Protein AF-A0A8D3E5G2-F1 (afdb_monomer_lite)

Foldseek 3Di:
DPPPVVVVVLVVVLVVLVVVLVVLVVVLVVLVVVLQQVVQVVVDPPSNPPPDDPDDPDPPVVLVPDDPLVNLQVVLVVLLVVLVVLVVCLVPDPDPVSNVSSVVSSVSSVVSNVSSVVSCVSVVHDHDPDPPPPPDDDPPPPDPPPDD

Organism: Scophthalmus maximus (NCBI:txid52904)

Sequence (148 aa):
MVTAMDSSHSLASERSSIESTYELTKYLEYQLKEIKDVYLTYLGPPFNEKDFSPPAATRLELWHGLENQARLAQNQKAYSVLLAAVRELARSTLCPSLKTSLLHFCTGLDGLLGSISALMTTLGYTLPPSSANMRTNTLPALSPAWCT

Structure (mmCIF, N/CA/C/O backbone):
data_AF-A0A8D3E5G2-F1
#
_entry.id   AF-A0A8D3E5G2-F1
#
loop_
_atom_site.group_PDB
_atom_site.id
_atom_site.type_symbol
_atom_site.label_atom_id
_atom_site.label_alt_id
_atom_site.label_comp_id
_atom_site.label_asym_id
_atom_site.label_entity_id
_atom_site.label_seq_id
_atom_site.pdbx_PDB_ins_code
_atom_site.Cartn_x
_atom_site.Cartn_y
_atom_site.Cartn_z
_atom_site.occupancy
_atom_site.B_iso_or_equiv
_atom_site.auth_seq_id
_atom_site.auth_comp_id
_atom_site.auth_asym_id
_atom_site.auth_atom_id
_atom_site.pdbx_PDB_model_num
ATOM 1 N N . MET A 1 1 ? -12.538 14.332 40.087 1.00 41.47 1 MET A N 1
ATOM 2 C CA . MET A 1 1 ? -12.689 14.832 38.702 1.00 41.47 1 MET A CA 1
ATOM 3 C C . MET A 1 1 ? -11.448 14.437 37.904 1.00 41.47 1 MET A C 1
ATOM 5 O O . MET A 1 1 ? -10.507 15.208 37.865 1.00 41.47 1 MET A O 1
ATOM 9 N N . VAL A 1 2 ? -11.391 13.219 37.354 1.00 49.66 2 VAL A N 1
ATOM 10 C CA . VAL A 1 2 ? -10.246 12.723 36.541 1.00 49.66 2 VAL A CA 1
ATOM 11 C C . VAL A 1 2 ? -10.718 12.018 35.252 1.00 49.66 2 VAL A C 1
ATOM 13 O O . VAL A 1 2 ? -9.915 11.602 34.438 1.00 49.66 2 VAL A O 1
ATOM 16 N N . THR A 1 3 ? -12.025 11.933 34.988 1.00 55.06 3 THR A N 1
ATOM 17 C CA . THR A 1 3 ? -12.567 11.083 33.909 1.00 55.06 3 THR A CA 1
ATOM 18 C C . THR A 1 3 ? -12.901 11.819 32.602 1.00 55.06 3 THR A C 1
ATOM 20 O O . THR A 1 3 ? -12.918 11.205 31.540 1.00 55.06 3 THR A O 1
ATOM 23 N N . ALA A 1 4 ? -13.131 13.137 32.634 1.00 51.78 4 ALA A N 1
ATOM 24 C CA . ALA A 1 4 ? -13.550 13.896 31.445 1.00 51.78 4 ALA A CA 1
ATOM 25 C C . ALA A 1 4 ? -12.380 14.407 30.573 1.00 51.78 4 ALA A C 1
ATOM 27 O O . ALA A 1 4 ? -12.500 14.475 29.348 1.00 51.78 4 ALA A O 1
ATOM 28 N N . MET A 1 5 ? -11.244 14.749 31.196 1.00 54.78 5 MET A N 1
ATOM 29 C CA . MET A 1 5 ? -10.056 15.265 30.496 1.00 54.78 5 MET A CA 1
ATOM 30 C C . MET A 1 5 ? -9.364 14.167 29.672 1.00 54.78 5 MET A C 1
ATOM 32 O O . MET A 1 5 ? -8.985 14.405 28.530 1.00 54.78 5 MET A O 1
ATOM 36 N N . ASP A 1 6 ? -9.267 12.962 30.241 1.00 61.00 6 ASP A N 1
ATOM 37 C CA . ASP A 1 6 ? -8.617 11.796 29.628 1.00 61.00 6 ASP A CA 1
ATOM 38 C C . ASP A 1 6 ? -9.393 11.297 28.396 1.00 61.00 6 ASP A C 1
ATOM 40 O O . ASP A 1 6 ? -8.836 11.099 27.317 1.00 61.00 6 ASP A O 1
ATOM 44 N N . SER A 1 7 ? -10.726 11.262 28.503 1.00 63.53 7 SER A N 1
ATOM 45 C CA . SER A 1 7 ? -11.620 10.909 27.391 1.00 63.53 7 SER A CA 1
ATOM 46 C C . SER A 1 7 ? -11.502 11.883 26.209 1.00 63.53 7 SER A C 1
ATOM 48 O O . SER A 1 7 ? -11.474 11.472 25.053 1.00 63.53 7 SER A O 1
ATOM 50 N N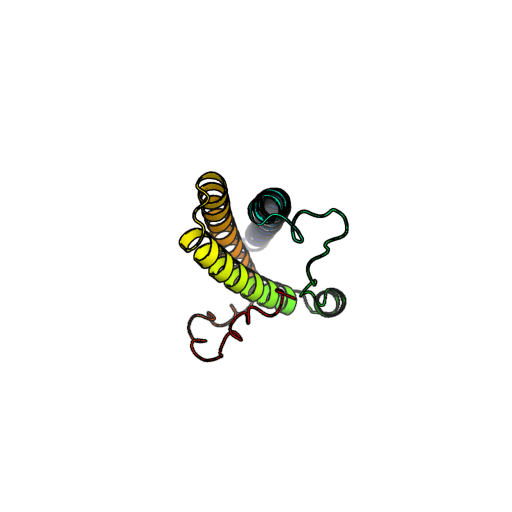 . SER A 1 8 ? -11.401 13.188 26.481 1.00 66.62 8 SER A N 1
ATOM 51 C CA . SER A 1 8 ? -11.297 14.213 25.429 1.00 66.62 8 SER A CA 1
ATOM 52 C C . SER A 1 8 ? -9.957 14.144 24.690 1.00 66.62 8 SER A C 1
ATOM 54 O O . SER A 1 8 ? -9.903 14.348 23.477 1.00 66.62 8 SER A O 1
ATOM 56 N N . HIS A 1 9 ? -8.883 13.825 25.416 1.00 70.56 9 HIS A N 1
ATOM 57 C CA . HIS A 1 9 ? -7.553 13.644 24.847 1.00 70.56 9 HIS A CA 1
ATOM 58 C C . HIS A 1 9 ? -7.454 12.354 24.010 1.00 70.56 9 HIS A C 1
ATOM 60 O O . HIS A 1 9 ? -6.880 12.388 22.920 1.00 70.56 9 HIS A O 1
ATOM 66 N N . SER A 1 10 ? -8.079 11.252 24.453 1.00 75.88 10 SER A N 1
ATOM 67 C CA . SER A 1 10 ? -8.190 10.008 23.668 1.00 75.88 10 SER A CA 1
ATOM 68 C C . SER A 1 10 ? -8.892 10.247 22.331 1.00 75.88 10 SER A C 1
ATOM 70 O O . SER A 1 10 ? -8.346 9.931 21.278 1.00 75.88 10 SER A O 1
ATOM 72 N N . LEU A 1 11 ? -10.045 10.925 22.347 1.00 78.12 11 LEU A N 1
ATOM 73 C CA . LEU A 1 11 ? -10.809 11.222 21.130 1.00 78.12 11 LEU A CA 1
ATOM 74 C C . LEU A 1 11 ? -10.054 12.142 20.156 1.00 78.12 11 LEU A C 1
ATOM 76 O O . LEU A 1 11 ? -10.172 11.997 18.938 1.00 78.12 11 LEU A O 1
ATOM 80 N N . ALA A 1 12 ? -9.284 13.106 20.669 1.00 78.19 12 ALA A N 1
ATOM 81 C CA . ALA A 1 12 ? -8.438 13.961 19.839 1.00 78.19 12 ALA A CA 1
ATOM 82 C C . ALA A 1 12 ? -7.296 13.163 19.185 1.00 78.19 12 ALA A C 1
ATOM 84 O O . ALA A 1 12 ? -7.018 13.341 17.997 1.00 78.19 12 ALA A O 1
ATOM 85 N N . SER A 1 13 ? -6.681 12.248 19.939 1.00 80.25 13 SER A N 1
ATOM 86 C CA . SER A 1 13 ? -5.643 11.345 19.434 1.00 80.25 13 SER A CA 1
ATOM 87 C C . SER A 1 13 ? -6.188 10.387 18.370 1.00 80.25 13 SER A C 1
ATOM 89 O O . SER A 1 13 ? -5.586 10.248 17.304 1.00 80.25 13 SER A O 1
ATOM 91 N N . GLU A 1 14 ? -7.368 9.807 18.597 1.00 84.12 14 GLU A N 1
ATOM 92 C CA . GLU A 1 14 ? -8.064 8.947 17.636 1.00 84.12 14 GLU A CA 1
ATOM 93 C C . GLU A 1 14 ? -8.359 9.682 16.326 1.00 84.12 14 GLU A C 1
ATOM 95 O O . GLU A 1 14 ? -8.037 9.177 15.251 1.00 84.12 14 GLU A O 1
ATOM 100 N N . ARG A 1 15 ? -8.909 10.901 16.393 1.00 88.62 15 ARG A N 1
ATOM 101 C CA . ARG A 1 15 ? -9.182 11.720 15.199 1.00 88.62 15 ARG A CA 1
ATOM 102 C C . ARG A 1 15 ? -7.918 12.007 14.396 1.00 88.62 15 ARG A C 1
ATOM 104 O O . ARG A 1 15 ? -7.930 11.834 13.181 1.00 88.62 15 ARG A O 1
ATOM 111 N N . SER A 1 16 ? -6.830 12.379 15.068 1.00 88.38 16 SER A N 1
ATOM 112 C CA . SER A 1 16 ? -5.542 12.625 14.410 1.00 88.38 16 SER A CA 1
ATOM 113 C C . SER A 1 16 ? -4.961 11.351 13.776 1.00 88.38 16 SER A C 1
ATOM 115 O O . SER A 1 16 ? -4.427 11.383 12.665 1.00 88.38 16 SER A O 1
ATOM 117 N N . SER A 1 17 ? -5.111 10.197 14.435 1.00 89.19 17 SER A N 1
ATOM 118 C CA . SER A 1 17 ? -4.684 8.901 13.894 1.00 89.19 17 SER A CA 1
ATOM 119 C C . SER A 1 17 ? -5.500 8.490 12.662 1.00 89.19 17 SER A C 1
ATOM 121 O O . SER A 1 17 ? -4.933 8.034 11.667 1.00 89.19 17 SER A O 1
ATOM 123 N N . ILE A 1 18 ? -6.817 8.705 12.683 1.00 91.56 18 ILE A N 1
ATOM 124 C CA . ILE A 1 18 ? -7.699 8.455 11.535 1.00 91.56 18 ILE A CA 1
ATOM 125 C C . ILE A 1 18 ? -7.304 9.349 10.355 1.00 91.56 18 ILE A C 1
ATOM 127 O O . ILE A 1 18 ? -7.144 8.855 9.240 1.00 91.56 18 ILE A O 1
ATOM 131 N N . GLU A 1 19 ? -7.119 10.647 10.600 1.00 93.31 19 GLU A N 1
ATOM 132 C CA . GLU A 1 19 ? -6.759 11.623 9.568 1.00 93.31 19 GLU A CA 1
ATOM 133 C C . GLU A 1 19 ? -5.402 11.302 8.934 1.00 93.31 19 GLU A C 1
ATOM 135 O O . GLU A 1 19 ? -5.299 11.197 7.714 1.00 93.31 19 GLU A O 1
ATOM 140 N N . SER A 1 20 ? -4.376 11.043 9.746 1.00 91.94 20 SER A N 1
ATOM 141 C CA . SER A 1 20 ? -3.050 10.663 9.241 1.00 91.94 20 SER A CA 1
ATOM 142 C C . SER A 1 20 ? -3.069 9.345 8.459 1.00 91.94 20 SER A C 1
ATOM 144 O O . SER A 1 20 ? -2.440 9.248 7.404 1.00 91.94 20 SER A O 1
ATOM 146 N N . THR A 1 21 ? -3.831 8.345 8.918 1.00 93.31 21 THR A N 1
ATOM 147 C CA . THR A 1 21 ? -4.028 7.083 8.183 1.00 93.31 21 THR A CA 1
ATOM 148 C C . THR A 1 21 ? -4.687 7.344 6.829 1.00 93.31 21 THR A C 1
ATOM 150 O O . THR A 1 21 ? -4.261 6.794 5.815 1.00 93.31 21 THR A O 1
ATOM 153 N N . TYR A 1 22 ? -5.699 8.210 6.792 1.00 93.00 22 TYR A N 1
ATOM 154 C CA . TYR A 1 22 ? -6.408 8.569 5.570 1.00 93.00 22 TYR A CA 1
ATOM 155 C C . TYR A 1 22 ? -5.521 9.331 4.577 1.00 93.00 22 TYR A C 1
ATOM 157 O O . TYR A 1 22 ? -5.454 8.956 3.404 1.00 93.00 22 TYR A O 1
ATOM 165 N N . GLU A 1 23 ? -4.773 10.338 5.022 1.00 96.06 23 GLU A N 1
ATOM 166 C CA . GLU A 1 23 ? -3.844 11.064 4.150 1.00 96.06 23 GLU A CA 1
ATOM 167 C C . GLU A 1 23 ? -2.747 10.146 3.594 1.00 96.06 23 GLU A C 1
ATOM 169 O O . GLU A 1 23 ? -2.409 10.223 2.409 1.00 96.06 23 GLU A O 1
ATOM 174 N N . LEU A 1 24 ? -2.271 9.182 4.388 1.00 94.75 24 LEU A N 1
ATOM 175 C CA . LEU A 1 24 ? -1.351 8.160 3.897 1.00 94.75 24 LEU A CA 1
ATOM 176 C C . LEU A 1 24 ? -1.993 7.268 2.821 1.00 94.75 24 LEU A C 1
ATOM 178 O O . LEU A 1 24 ? -1.345 6.972 1.817 1.00 94.75 24 LEU A O 1
ATOM 182 N N . THR A 1 25 ? -3.267 6.878 2.965 1.00 94.31 25 THR A N 1
ATOM 183 C CA . THR A 1 25 ? -3.959 6.122 1.901 1.00 94.31 25 THR A CA 1
ATOM 184 C C . THR A 1 25 ? -4.055 6.906 0.593 1.00 94.31 25 THR A C 1
ATOM 186 O O . THR A 1 25 ? -3.781 6.335 -0.462 1.00 94.31 25 THR A O 1
ATOM 189 N N . LYS A 1 26 ? -4.360 8.211 0.641 1.00 94.44 26 LYS A N 1
ATOM 190 C CA . LYS A 1 26 ? -4.389 9.071 -0.557 1.00 94.44 26 LYS A CA 1
ATOM 191 C C . LYS A 1 26 ? -3.021 9.186 -1.210 1.00 94.44 26 LYS A C 1
ATOM 193 O O . LYS A 1 26 ? -2.902 9.079 -2.430 1.00 94.44 26 LYS A O 1
ATOM 198 N N . TYR A 1 27 ? -1.987 9.402 -0.399 1.00 94.69 27 TYR A N 1
ATOM 199 C CA . TYR A 1 27 ? -0.616 9.478 -0.883 1.00 94.69 27 TYR A CA 1
ATOM 200 C C . TYR A 1 27 ? -0.224 8.196 -1.628 1.00 94.69 27 TYR A C 1
ATOM 202 O O . TYR A 1 27 ? 0.306 8.253 -2.738 1.00 94.69 27 TYR A O 1
ATOM 210 N N . LEU A 1 28 ? -0.549 7.035 -1.056 1.00 95.62 28 LEU A N 1
ATOM 211 C CA . LEU A 1 28 ? -0.291 5.741 -1.680 1.00 95.62 28 LEU A CA 1
ATOM 212 C C . LEU A 1 28 ? -1.118 5.531 -2.949 1.00 95.62 28 LEU A C 1
ATOM 214 O O . LEU A 1 28 ? -0.599 4.991 -3.920 1.00 95.62 28 LEU A O 1
ATOM 218 N N . GLU A 1 29 ? -2.367 5.990 -2.995 1.00 94.31 29 GLU A N 1
ATOM 219 C CA . GLU A 1 29 ? -3.163 5.945 -4.225 1.00 94.31 29 GLU A CA 1
ATOM 220 C C . GLU A 1 29 ? -2.491 6.734 -5.358 1.00 94.31 29 GLU A C 1
ATOM 222 O O . GLU A 1 29 ? -2.387 6.242 -6.484 1.00 94.31 29 GLU A O 1
ATOM 227 N N . TYR A 1 30 ? -1.993 7.936 -5.059 1.00 94.06 30 TYR A N 1
ATOM 228 C CA . TYR A 1 30 ? -1.259 8.749 -6.025 1.00 94.06 30 TYR A CA 1
ATOM 229 C C . TYR A 1 30 ? 0.032 8.054 -6.482 1.00 94.06 30 TYR A C 1
ATOM 231 O O . TYR A 1 30 ? 0.254 7.896 -7.680 1.00 94.06 30 TYR A O 1
ATOM 239 N N . GLN A 1 31 ? 0.850 7.563 -5.544 1.00 94.50 31 GLN A N 1
ATOM 240 C CA . GLN A 1 31 ? 2.080 6.831 -5.874 1.00 94.50 31 GLN A CA 1
ATOM 241 C C . GLN A 1 31 ? 1.802 5.589 -6.730 1.00 94.50 31 GLN A C 1
ATOM 243 O O . GLN A 1 31 ? 2.550 5.299 -7.661 1.00 94.50 31 GLN A O 1
ATOM 248 N N . LEU A 1 32 ? 0.719 4.863 -6.446 1.00 93.81 32 LEU A N 1
ATOM 249 C CA . LEU A 1 32 ? 0.347 3.672 -7.199 1.00 93.81 32 LEU A CA 1
ATOM 250 C C . LEU A 1 32 ? -0.044 4.004 -8.643 1.00 93.81 32 LEU A C 1
ATOM 252 O O . LEU A 1 32 ? 0.294 3.230 -9.537 1.00 93.81 32 LEU A O 1
ATOM 256 N N . LYS A 1 33 ? -0.725 5.134 -8.885 1.00 92.06 33 LYS A N 1
ATOM 257 C CA . LYS A 1 33 ? -1.053 5.596 -10.247 1.00 92.06 33 LYS A CA 1
ATOM 258 C C . LYS A 1 33 ? 0.219 5.826 -11.062 1.00 92.06 33 LYS A C 1
ATOM 260 O O . LYS A 1 33 ? 0.355 5.229 -12.125 1.00 92.06 33 LYS A O 1
ATOM 265 N N . GLU A 1 34 ? 1.175 6.564 -10.504 1.00 93.06 34 GLU A N 1
ATOM 266 C CA . GLU A 1 34 ? 2.473 6.819 -11.141 1.00 93.06 34 GLU A CA 1
ATOM 267 C C . GLU A 1 34 ? 3.239 5.515 -11.419 1.00 93.06 34 GLU A C 1
ATOM 269 O O . GLU A 1 34 ? 3.698 5.267 -12.533 1.00 93.06 34 GLU A O 1
ATOM 274 N N . ILE A 1 35 ? 3.335 4.626 -10.424 1.00 94.62 35 ILE A N 1
ATOM 275 C CA . ILE A 1 35 ? 4.022 3.332 -10.564 1.00 94.62 35 ILE A CA 1
ATOM 276 C C . ILE A 1 35 ? 3.374 2.473 -11.647 1.00 94.62 35 ILE A C 1
ATOM 278 O O . ILE A 1 35 ? 4.084 1.849 -12.437 1.00 94.62 35 ILE A O 1
ATOM 282 N N . LYS A 1 36 ? 2.040 2.425 -11.680 1.00 91.81 36 LYS A N 1
ATOM 283 C CA . LYS A 1 36 ? 1.279 1.667 -12.674 1.00 91.81 36 LYS A CA 1
ATOM 284 C C . LYS A 1 36 ? 1.604 2.165 -14.081 1.00 91.81 36 LYS A C 1
ATOM 286 O O . LYS A 1 36 ? 1.880 1.340 -14.946 1.00 91.81 36 LYS A O 1
ATOM 291 N N . ASP A 1 37 ? 1.633 3.474 -14.301 1.00 91.12 37 ASP A N 1
ATOM 292 C CA . ASP A 1 37 ? 1.900 4.039 -15.627 1.00 91.12 37 ASP A CA 1
ATOM 293 C C . ASP A 1 37 ? 3.334 3.733 -16.095 1.00 91.12 37 ASP A C 1
ATOM 295 O O . ASP A 1 37 ? 3.541 3.301 -17.235 1.00 91.12 37 ASP A O 1
ATOM 299 N N . VAL A 1 38 ? 4.325 3.832 -15.197 1.00 92.56 38 VAL A N 1
ATOM 300 C CA . VAL A 1 38 ? 5.706 3.405 -15.488 1.00 92.56 38 VAL A CA 1
ATOM 301 C C . VAL A 1 38 ? 5.777 1.906 -15.785 1.00 92.56 38 VAL A C 1
ATOM 303 O O . VAL A 1 38 ? 6.458 1.494 -16.724 1.00 92.56 38 VAL A O 1
ATOM 306 N N . TYR A 1 39 ? 5.082 1.080 -15.003 1.00 92.38 39 TYR A N 1
ATOM 307 C CA . TYR A 1 39 ? 5.102 -0.371 -15.166 1.00 92.38 39 TYR A CA 1
ATOM 308 C C . TYR A 1 39 ? 4.482 -0.815 -16.492 1.00 92.38 39 TYR A C 1
ATOM 310 O O . TYR A 1 39 ? 5.102 -1.589 -17.217 1.00 92.38 39 TYR A O 1
ATOM 318 N N . LEU A 1 40 ? 3.303 -0.298 -16.840 1.00 92.25 40 LEU A N 1
ATOM 319 C CA . LEU A 1 40 ? 2.637 -0.615 -18.104 1.00 92.25 40 LEU A CA 1
ATOM 320 C C . LEU A 1 40 ? 3.475 -0.160 -19.301 1.00 92.25 40 LEU A C 1
ATOM 322 O O . LEU A 1 40 ? 3.663 -0.924 -20.245 1.00 92.25 40 LEU A O 1
ATOM 326 N N . THR A 1 41 ? 4.069 1.033 -19.221 1.00 92.12 41 THR A N 1
ATOM 327 C CA . THR A 1 41 ? 5.006 1.524 -20.242 1.00 92.12 41 THR A CA 1
ATOM 328 C C . THR A 1 41 ? 6.214 0.600 -20.391 1.00 92.12 41 THR A C 1
ATOM 330 O O . THR A 1 41 ? 6.623 0.304 -21.511 1.00 92.12 41 THR A O 1
ATOM 333 N N . TYR A 1 42 ? 6.767 0.117 -19.276 1.00 91.44 42 TYR A N 1
ATOM 334 C CA . TYR A 1 42 ? 7.893 -0.817 -19.269 1.00 91.44 42 TYR A CA 1
ATOM 335 C C . TYR A 1 42 ? 7.547 -2.182 -19.884 1.00 91.44 42 TYR A C 1
ATOM 337 O O . TYR A 1 42 ? 8.403 -2.779 -20.534 1.00 91.44 42 TYR A O 1
ATOM 345 N N . LEU A 1 43 ? 6.314 -2.668 -19.714 1.00 91.31 43 LEU A N 1
ATOM 346 C CA . LEU A 1 43 ? 5.852 -3.911 -20.341 1.00 91.31 43 LEU A CA 1
ATOM 347 C C . LEU A 1 43 ? 5.682 -3.787 -21.865 1.00 91.31 43 LEU A C 1
ATOM 349 O O . LEU A 1 43 ? 5.826 -4.787 -22.566 1.00 91.31 43 LEU A O 1
ATOM 353 N N . GLY A 1 44 ? 5.406 -2.583 -22.376 1.00 91.69 44 GLY A N 1
ATOM 354 C CA . GLY A 1 44 ? 5.160 -2.339 -23.800 1.00 91.69 44 GLY A CA 1
ATOM 355 C C . GLY A 1 44 ? 3.806 -2.881 -24.286 1.00 91.69 44 GLY A C 1
ATOM 356 O O . GLY A 1 44 ? 2.970 -3.270 -23.469 1.00 91.69 44 GLY A O 1
ATOM 357 N N . PRO A 1 45 ? 3.544 -2.889 -25.605 1.00 90.25 45 PRO A N 1
ATOM 358 C CA . PRO A 1 45 ? 2.273 -3.366 -26.151 1.00 90.25 45 PRO A CA 1
ATOM 359 C C . PRO A 1 45 ? 2.008 -4.845 -25.814 1.00 90.25 45 PRO A C 1
ATOM 361 O O . PRO A 1 45 ? 2.949 -5.644 -25.832 1.00 90.25 45 PRO A O 1
ATOM 364 N N . PRO A 1 46 ? 0.752 -5.237 -25.518 1.00 90.44 46 PRO A N 1
ATOM 365 C CA . PRO A 1 46 ? -0.469 -4.416 -25.529 1.00 90.44 46 PRO A CA 1
ATOM 366 C C . PRO A 1 46 ? -0.704 -3.616 -24.231 1.00 90.44 46 PRO A C 1
ATOM 368 O O . PRO A 1 46 ? -1.678 -2.883 -24.115 1.00 90.44 46 PRO A O 1
ATOM 371 N N . PHE A 1 47 ? 0.162 -3.750 -23.227 1.00 89.62 47 PHE A N 1
ATOM 372 C CA . PHE A 1 47 ? -0.068 -3.239 -21.872 1.00 89.62 47 PHE A CA 1
ATOM 373 C C . PHE A 1 47 ? -0.008 -1.712 -21.756 1.00 89.62 47 PHE A C 1
ATOM 375 O O . PHE A 1 47 ? -0.600 -1.149 -20.837 1.00 89.62 47 PHE A O 1
ATOM 382 N N . ASN A 1 48 ? 0.701 -1.039 -22.664 1.00 88.62 48 ASN A N 1
ATOM 383 C CA . ASN A 1 48 ? 0.805 0.422 -22.711 1.00 88.62 48 ASN A CA 1
ATOM 384 C C . ASN A 1 48 ? -0.176 1.083 -23.698 1.00 88.62 48 ASN A C 1
ATOM 386 O O . ASN A 1 48 ? -0.078 2.288 -23.940 1.00 88.62 48 ASN A O 1
ATOM 390 N N . GLU A 1 49 ? -1.101 0.322 -24.286 1.00 91.12 49 GLU A N 1
ATOM 391 C CA . GLU A 1 49 ? -2.124 0.868 -25.175 1.00 91.12 49 GLU A CA 1
ATOM 392 C C . GLU A 1 49 ? -3.219 1.581 -24.372 1.00 91.12 49 GLU A C 1
ATOM 394 O O . GLU A 1 49 ? -3.619 1.146 -23.297 1.00 91.12 49 GLU A O 1
ATOM 399 N N . LYS A 1 50 ? -3.756 2.680 -24.910 1.00 84.44 50 LYS A N 1
ATOM 400 C CA . LYS A 1 50 ? -4.807 3.481 -24.251 1.00 84.44 50 LYS A CA 1
ATOM 401 C C . LYS A 1 50 ? -6.113 2.711 -23.999 1.00 84.44 50 LYS A C 1
ATOM 403 O O . LYS A 1 50 ? -6.881 3.088 -23.119 1.00 84.44 50 LYS A O 1
ATOM 408 N N . ASP A 1 51 ? -6.350 1.662 -24.783 1.00 86.56 51 ASP A N 1
ATOM 409 C CA . ASP A 1 51 ? -7.551 0.828 -24.721 1.00 86.56 51 ASP A CA 1
ATOM 410 C C . ASP A 1 51 ? -7.339 -0.395 -23.807 1.00 86.56 51 ASP A C 1
ATOM 412 O O . ASP A 1 51 ? -8.282 -1.128 -23.500 1.00 86.56 51 ASP A O 1
ATOM 416 N N . PHE A 1 52 ? -6.109 -0.602 -23.318 1.00 83.56 52 PHE A N 1
ATOM 417 C CA . PHE A 1 52 ? -5.803 -1.639 -22.349 1.00 83.56 52 PHE A CA 1
ATOM 418 C C . PHE A 1 52 ? -6.325 -1.242 -20.964 1.00 83.56 52 PHE A C 1
ATOM 420 O O . PHE A 1 52 ? -5.846 -0.303 -20.326 1.00 83.56 52 PHE A O 1
ATOM 427 N N . SER A 1 53 ? -7.300 -2.001 -20.467 1.00 77.62 53 SER A N 1
ATOM 428 C CA . SER A 1 53 ? -7.779 -1.899 -19.092 1.00 77.62 53 SER A CA 1
ATOM 429 C C . SER A 1 53 ? -7.509 -3.220 -18.371 1.00 77.62 53 SER A C 1
ATOM 431 O O . SER A 1 53 ? -8.069 -4.248 -18.765 1.00 77.62 53 SER A O 1
ATOM 433 N N . PRO A 1 54 ? -6.648 -3.247 -17.338 1.00 74.00 54 PRO A N 1
ATOM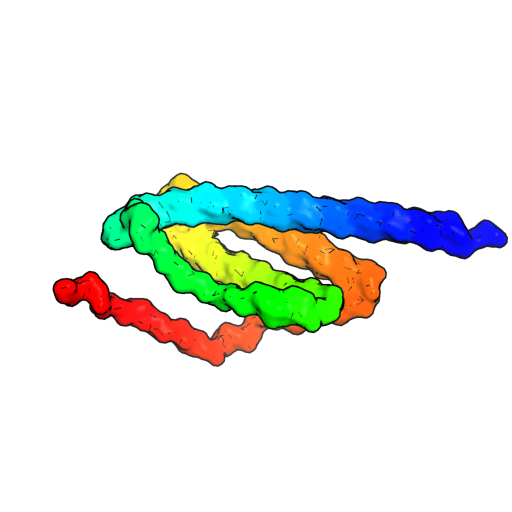 434 C CA . PRO A 1 54 ? -6.427 -4.467 -16.580 1.00 74.00 54 PRO A CA 1
ATOM 435 C C . PRO A 1 54 ? -7.714 -4.868 -15.842 1.00 74.00 54 PRO A C 1
ATOM 437 O O . PRO A 1 54 ? -8.456 -3.997 -15.377 1.00 74.00 54 PRO A O 1
ATOM 440 N N . PRO A 1 55 ? -7.985 -6.175 -15.677 1.00 71.06 55 PRO A N 1
ATOM 441 C CA . PRO A 1 55 ? -9.154 -6.624 -14.936 1.00 71.06 55 PRO A CA 1
ATOM 442 C C . PRO A 1 55 ? -9.088 -6.117 -13.489 1.00 71.06 55 PRO A C 1
ATOM 444 O O . PRO A 1 55 ? -8.138 -6.398 -12.756 1.00 71.06 55 PRO A O 1
ATOM 447 N N . ALA A 1 56 ? -10.106 -5.367 -13.066 1.00 68.56 56 ALA A N 1
ATOM 448 C CA . ALA A 1 56 ? -10.223 -4.913 -11.688 1.00 68.56 56 ALA A CA 1
ATOM 449 C C . ALA A 1 56 ? -10.605 -6.094 -10.782 1.00 68.56 56 ALA A C 1
ATOM 451 O O . ALA A 1 56 ? -11.615 -6.760 -10.995 1.00 68.56 56 ALA A O 1
ATOM 452 N N . ALA A 1 57 ? -9.815 -6.342 -9.738 1.00 64.38 57 ALA A N 1
ATOM 453 C CA . ALA A 1 57 ? -10.065 -7.430 -8.789 1.00 64.38 57 ALA A CA 1
ATOM 454 C C . ALA A 1 57 ? -11.091 -7.073 -7.688 1.00 64.38 57 ALA A C 1
ATOM 456 O O . ALA A 1 57 ? -11.355 -7.878 -6.793 1.00 64.38 57 ALA A O 1
ATOM 457 N N . THR A 1 58 ? -11.643 -5.856 -7.695 1.00 64.19 58 THR A N 1
ATOM 458 C CA . THR A 1 58 ? -12.301 -5.266 -6.521 1.00 64.19 58 THR A CA 1
ATOM 459 C C . THR A 1 58 ? -13.826 -5.375 -6.571 1.00 64.19 58 THR A C 1
ATOM 461 O O . THR A 1 58 ? -14.470 -4.856 -7.477 1.00 64.19 58 THR A O 1
ATOM 464 N N . ARG A 1 59 ? -14.434 -5.966 -5.533 1.00 73.25 59 ARG A N 1
ATOM 465 C CA . ARG A 1 59 ? -15.893 -5.939 -5.294 1.00 73.25 59 ARG A CA 1
ATOM 466 C C . ARG A 1 59 ? -16.244 -4.780 -4.357 1.00 73.25 59 ARG A C 1
ATOM 468 O O . ARG A 1 59 ? -16.534 -4.996 -3.182 1.00 73.25 59 ARG A O 1
ATOM 475 N N . LEU A 1 60 ? -16.150 -3.554 -4.870 1.00 79.19 60 LEU A N 1
ATOM 476 C CA . LEU A 1 60 ? -16.287 -2.318 -4.088 1.00 79.19 60 LEU A CA 1
ATOM 477 C C . LEU A 1 60 ? -17.633 -2.234 -3.346 1.00 79.19 60 LEU A C 1
ATOM 479 O O . LEU A 1 60 ? -17.663 -1.935 -2.156 1.00 79.19 60 LEU A O 1
ATOM 483 N N . GLU A 1 61 ? -18.730 -2.586 -4.017 1.00 80.44 61 GLU A N 1
ATOM 484 C CA . GLU A 1 61 ? -20.088 -2.572 -3.450 1.00 80.44 61 GLU A CA 1
ATOM 485 C C . GLU A 1 61 ? -20.220 -3.455 -2.204 1.00 80.44 61 GLU A C 1
ATOM 487 O O . GLU A 1 61 ? -20.807 -3.042 -1.206 1.00 80.44 61 GLU A O 1
ATOM 492 N N . LEU A 1 62 ? -19.607 -4.644 -2.221 1.00 82.69 62 LEU A N 1
ATOM 493 C CA . LEU A 1 62 ? -19.611 -5.525 -1.056 1.00 82.69 62 LEU A CA 1
ATOM 494 C C . LEU A 1 62 ? -18.839 -4.931 0.115 1.00 82.69 62 LEU A C 1
ATOM 496 O O . LEU A 1 62 ? -19.270 -5.068 1.252 1.00 82.69 62 LEU A O 1
ATOM 500 N N . TRP A 1 63 ? -17.706 -4.285 -0.157 1.00 86.38 63 TRP A N 1
ATOM 501 C CA . TRP A 1 63 ? -16.894 -3.671 0.887 1.00 86.38 63 TRP A CA 1
ATOM 502 C C . TRP A 1 63 ? -17.606 -2.482 1.546 1.00 86.38 63 TRP A C 1
ATOM 504 O O . TRP A 1 63 ? -17.500 -2.303 2.758 1.00 86.38 63 TRP A O 1
ATOM 514 N N . HIS A 1 64 ? -18.374 -1.699 0.781 1.00 86.19 64 HIS A N 1
ATOM 515 C CA . HIS A 1 64 ? -19.178 -0.602 1.331 1.00 86.19 64 HIS A CA 1
ATOM 516 C C . HIS A 1 64 ? -20.305 -1.074 2.254 1.00 86.19 64 HIS A C 1
ATOM 518 O O . HIS A 1 64 ? -20.658 -0.344 3.176 1.00 86.19 64 HIS A O 1
ATOM 524 N N . GLY A 1 65 ? -20.850 -2.272 2.029 1.00 88.69 65 GLY A N 1
ATOM 525 C CA . GLY A 1 65 ? -21.902 -2.850 2.870 1.00 88.69 65 GLY A CA 1
ATOM 526 C C . GLY A 1 65 ? -21.417 -3.406 4.214 1.00 88.69 65 GLY A C 1
ATOM 527 O O . GLY A 1 65 ? -22.237 -3.857 5.009 1.00 88.69 65 GLY A O 1
ATOM 528 N N . LEU A 1 66 ? -20.106 -3.411 4.472 1.00 89.25 66 LEU A N 1
ATOM 529 C CA . LEU A 1 66 ? -19.524 -3.956 5.697 1.00 89.25 66 LEU A CA 1
ATOM 530 C C . LEU A 1 66 ? -19.499 -2.939 6.841 1.00 89.25 66 LEU A C 1
ATOM 532 O O . LEU A 1 66 ? -19.319 -1.737 6.646 1.00 89.25 66 LEU A O 1
ATOM 536 N N . GLU A 1 67 ? -19.558 -3.455 8.067 1.00 93.81 67 GLU A N 1
ATOM 537 C CA . GLU A 1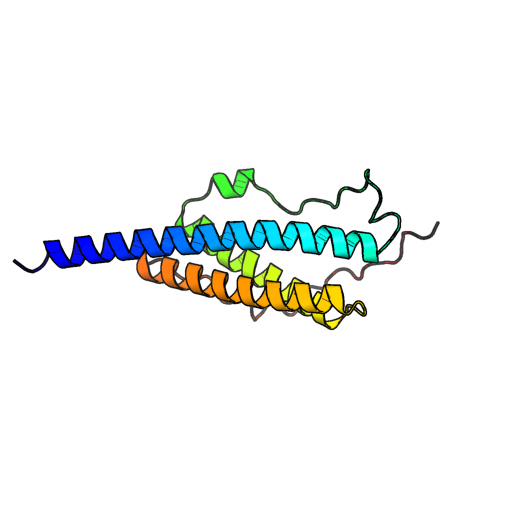 67 ? -19.284 -2.676 9.274 1.00 93.81 67 GLU A CA 1
ATOM 538 C C . GLU A 1 67 ? -17.829 -2.177 9.318 1.00 93.81 67 GLU A C 1
ATOM 540 O O . GLU A 1 67 ? -16.924 -2.780 8.737 1.00 93.81 67 GLU A O 1
ATOM 545 N N . ASN A 1 68 ? -17.569 -1.099 10.066 1.00 92.19 68 ASN A N 1
ATOM 546 C CA . ASN A 1 68 ? -16.242 -0.469 10.135 1.00 92.19 68 ASN A CA 1
ATOM 547 C C . ASN A 1 68 ? -15.131 -1.430 10.582 1.00 92.19 68 ASN A C 1
ATOM 549 O O . ASN A 1 68 ? -14.049 -1.420 9.995 1.00 92.19 68 ASN A O 1
ATOM 553 N N . GLN A 1 69 ? -15.399 -2.295 11.565 1.00 92.19 69 GLN A N 1
ATOM 554 C CA . GLN A 1 69 ? -14.442 -3.314 12.005 1.00 92.19 69 GLN A CA 1
ATOM 555 C C . GLN A 1 69 ? -14.090 -4.280 10.866 1.00 92.19 69 GLN A C 1
ATOM 557 O O . GLN A 1 69 ? -12.913 -4.546 10.617 1.00 92.19 69 GLN A O 1
ATOM 562 N N . ALA A 1 70 ? -15.097 -4.780 10.146 1.00 91.25 70 ALA A N 1
ATOM 563 C CA . ALA A 1 70 ? -14.896 -5.686 9.020 1.00 91.25 70 ALA A CA 1
ATOM 564 C C . ALA A 1 70 ? -14.155 -4.996 7.863 1.00 91.25 70 ALA A C 1
ATOM 566 O O . ALA A 1 70 ? -13.250 -5.590 7.275 1.00 91.25 70 ALA A O 1
ATOM 567 N N . ARG A 1 71 ? -14.461 -3.721 7.590 1.00 91.94 71 ARG A N 1
ATOM 568 C CA . ARG A 1 71 ? -13.746 -2.903 6.596 1.00 91.94 71 ARG A CA 1
ATOM 569 C C . ARG A 1 71 ? -12.277 -2.735 6.957 1.00 91.94 71 ARG A C 1
ATOM 571 O O . ARG A 1 71 ? -11.427 -2.938 6.096 1.00 91.94 71 ARG A O 1
ATOM 578 N N . LEU A 1 72 ? -11.963 -2.420 8.214 1.00 91.69 72 LEU A N 1
ATOM 579 C CA . LEU A 1 72 ? -10.580 -2.286 8.684 1.00 91.69 72 LEU A CA 1
ATOM 580 C C . LEU A 1 72 ? -9.823 -3.614 8.622 1.00 91.69 72 LEU A C 1
ATOM 582 O O . LEU A 1 72 ? -8.709 -3.651 8.104 1.00 91.69 72 LEU A O 1
ATOM 586 N N . ALA A 1 73 ? -10.436 -4.714 9.060 1.00 91.75 73 ALA A N 1
ATOM 587 C CA . ALA A 1 73 ? -9.824 -6.038 8.980 1.00 91.75 73 ALA A CA 1
ATOM 588 C C . ALA A 1 73 ? -9.564 -6.466 7.523 1.00 91.75 73 ALA A C 1
ATOM 590 O O . ALA A 1 73 ? -8.493 -6.991 7.203 1.00 91.75 73 ALA A O 1
ATOM 591 N N . GLN A 1 74 ? -10.515 -6.209 6.620 1.00 90.38 74 GLN A N 1
ATOM 592 C CA . GLN A 1 74 ? -10.348 -6.500 5.199 1.00 90.38 74 GLN A CA 1
ATOM 593 C C . GLN A 1 74 ? -9.295 -5.596 4.553 1.00 90.38 74 GLN A C 1
ATOM 595 O O . GLN A 1 74 ? -8.490 -6.100 3.772 1.00 90.38 74 GLN A O 1
ATOM 600 N N . ASN A 1 75 ? -9.252 -4.308 4.899 1.00 92.12 75 ASN A N 1
ATOM 601 C CA . ASN A 1 75 ? -8.209 -3.389 4.444 1.00 92.12 75 ASN A CA 1
ATOM 602 C C . ASN A 1 75 ? -6.835 -3.874 4.890 1.00 92.12 75 ASN A C 1
ATOM 604 O O . ASN A 1 75 ? -5.924 -3.966 4.072 1.00 92.12 75 ASN A O 1
ATOM 608 N N . GLN A 1 76 ? -6.702 -4.272 6.155 1.00 92.88 76 GLN A N 1
ATOM 609 C CA . GLN A 1 76 ? -5.440 -4.763 6.682 1.00 92.88 76 GLN A CA 1
ATOM 610 C C . GLN A 1 76 ? -4.958 -6.00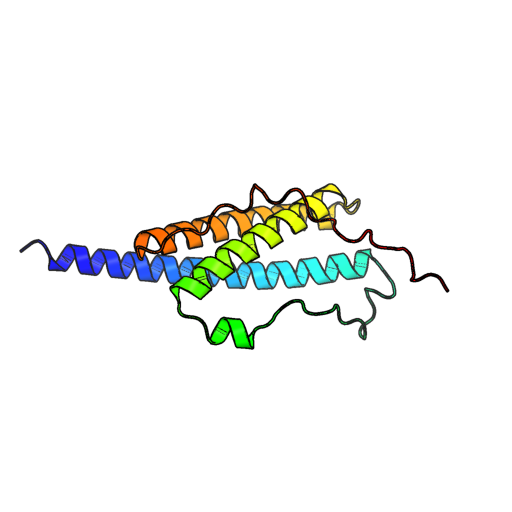9 5.941 1.00 92.88 76 GLN A C 1
ATOM 612 O O . GLN A 1 76 ? -3.802 -6.097 5.523 1.00 92.88 76 GLN A O 1
ATOM 617 N N . LYS A 1 77 ? -5.869 -6.951 5.684 1.00 91.44 77 LYS A N 1
ATOM 618 C CA . LYS A 1 77 ? -5.567 -8.121 4.860 1.00 91.44 77 LYS A CA 1
ATOM 619 C C . LYS A 1 77 ?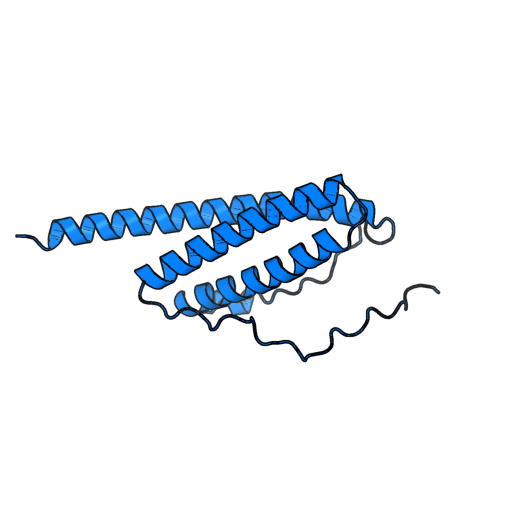 -5.195 -7.722 3.428 1.00 91.44 77 LYS A C 1
ATOM 621 O O . LYS A 1 77 ? -4.178 -8.187 2.921 1.00 91.44 77 LYS A O 1
ATOM 626 N N . ALA A 1 78 ? -5.977 -6.861 2.783 1.00 90.50 78 ALA A N 1
ATOM 627 C CA . ALA A 1 78 ? -5.764 -6.460 1.395 1.00 90.50 78 ALA A CA 1
ATOM 628 C C . ALA A 1 78 ? -4.415 -5.754 1.198 1.00 90.50 78 ALA A C 1
ATOM 630 O O . ALA A 1 78 ? -3.653 -6.139 0.312 1.00 90.50 78 ALA A O 1
ATOM 631 N N . TYR A 1 79 ? -4.074 -4.792 2.059 1.00 93.94 79 TYR A N 1
ATOM 632 C CA . TYR A 1 79 ? -2.787 -4.103 2.004 1.00 93.94 79 TYR A CA 1
ATOM 633 C C . TYR A 1 79 ? -1.614 -5.041 2.309 1.00 93.94 79 TYR A C 1
ATOM 635 O O . TYR A 1 79 ? -0.555 -4.887 1.705 1.00 93.94 79 TYR A O 1
ATOM 643 N N . SER A 1 80 ? -1.796 -6.064 3.155 1.00 93.69 80 SER A N 1
ATOM 644 C CA . SER A 1 80 ? -0.742 -7.057 3.414 1.00 93.69 80 SER A CA 1
ATOM 645 C C . SER A 1 80 ? -0.448 -7.927 2.185 1.00 93.69 80 SER A C 1
ATOM 647 O O . SER A 1 80 ? 0.713 -8.180 1.862 1.00 93.69 80 SER A O 1
ATOM 649 N N . VAL A 1 81 ? -1.493 -8.328 1.452 1.00 92.88 81 VAL A N 1
ATOM 650 C CA . VAL A 1 81 ? -1.365 -9.075 0.192 1.00 92.88 81 VAL A CA 1
ATOM 651 C C . VAL A 1 81 ? -0.739 -8.193 -0.887 1.00 92.88 81 VAL A C 1
ATOM 653 O O . VAL A 1 81 ? 0.177 -8.638 -1.578 1.00 92.88 81 VAL A O 1
ATOM 656 N N . LEU A 1 82 ? -1.182 -6.935 -1.001 1.00 93.62 82 LEU A N 1
ATOM 657 C CA . LEU A 1 82 ? -0.610 -5.968 -1.938 1.00 93.62 82 LEU A CA 1
ATOM 658 C C . LEU A 1 82 ? 0.883 -5.758 -1.672 1.00 93.62 82 LEU A C 1
ATOM 660 O O . LEU A 1 82 ? 1.684 -5.849 -2.595 1.00 93.62 82 LEU A O 1
ATOM 664 N N . LEU A 1 83 ? 1.269 -5.544 -0.415 1.00 95.94 83 LEU A N 1
ATOM 665 C CA . LEU A 1 83 ? 2.664 -5.385 -0.019 1.00 95.94 83 LEU A CA 1
ATOM 666 C C . LEU A 1 83 ? 3.514 -6.597 -0.417 1.00 95.94 83 LEU A C 1
ATOM 668 O O . LEU A 1 83 ? 4.603 -6.427 -0.962 1.00 95.94 83 LEU A O 1
ATOM 672 N N . ALA A 1 84 ? 3.025 -7.817 -0.180 1.00 94.81 84 ALA A N 1
ATOM 673 C CA . ALA A 1 84 ? 3.730 -9.030 -0.588 1.00 94.81 84 ALA A CA 1
ATOM 674 C C . ALA A 1 84 ? 3.919 -9.097 -2.114 1.00 94.81 84 ALA A C 1
ATOM 676 O O . ALA A 1 84 ? 5.026 -9.364 -2.582 1.00 94.81 84 ALA A O 1
ATOM 677 N N . ALA A 1 85 ? 2.872 -8.792 -2.886 1.00 93.56 85 ALA A N 1
ATOM 678 C CA . ALA A 1 85 ? 2.926 -8.792 -4.346 1.00 93.56 85 ALA A CA 1
ATOM 679 C C . ALA A 1 85 ? 3.882 -7.721 -4.903 1.00 93.56 85 ALA A C 1
ATOM 681 O O . ALA A 1 85 ? 4.694 -8.012 -5.781 1.00 93.56 85 ALA A O 1
ATOM 682 N N . VAL A 1 86 ? 3.838 -6.497 -4.368 1.00 95.81 86 VAL A N 1
ATOM 683 C CA . VAL A 1 86 ? 4.726 -5.394 -4.777 1.00 95.81 86 VAL A CA 1
ATOM 684 C C . VAL A 1 86 ? 6.180 -5.710 -4.431 1.00 95.81 86 VAL A C 1
ATOM 686 O O . VAL A 1 86 ? 7.063 -5.465 -5.252 1.00 95.81 86 VAL A O 1
ATOM 689 N N . ARG A 1 87 ? 6.451 -6.288 -3.252 1.00 96.75 87 ARG A N 1
ATOM 690 C CA . ARG A 1 87 ? 7.806 -6.723 -2.876 1.00 96.75 87 ARG A CA 1
ATOM 691 C C . ARG A 1 87 ? 8.348 -7.766 -3.843 1.00 96.75 87 ARG A C 1
ATOM 693 O O . ARG A 1 87 ? 9.509 -7.672 -4.232 1.00 96.75 87 ARG A O 1
ATOM 700 N N . GLU A 1 88 ? 7.526 -8.731 -4.242 1.00 96.19 88 GLU A N 1
ATOM 701 C CA . GLU A 1 88 ? 7.935 -9.734 -5.225 1.00 96.19 88 GLU A CA 1
ATOM 702 C C . GLU A 1 88 ? 8.209 -9.097 -6.594 1.00 96.19 88 GLU A C 1
ATOM 704 O O . GLU A 1 88 ? 9.256 -9.348 -7.190 1.00 96.19 88 GLU A O 1
ATOM 709 N N . LEU A 1 89 ? 7.350 -8.179 -7.049 1.00 94.69 89 LEU A N 1
ATOM 710 C CA . LEU A 1 89 ? 7.578 -7.429 -8.288 1.00 94.69 89 LEU A CA 1
ATOM 711 C C . LEU A 1 89 ? 8.873 -6.598 -8.237 1.00 94.69 89 LEU A C 1
ATOM 713 O O . LEU A 1 89 ? 9.634 -6.565 -9.202 1.00 94.69 89 LEU A O 1
ATOM 717 N N . ALA A 1 90 ? 9.165 -5.960 -7.103 1.00 95.75 90 ALA A N 1
ATOM 718 C CA . ALA A 1 90 ? 10.403 -5.207 -6.899 1.00 95.75 90 ALA A CA 1
ATOM 719 C C . ALA A 1 90 ? 11.653 -6.104 -6.930 1.00 95.75 90 ALA A C 1
ATOM 721 O O . ALA A 1 90 ? 12.748 -5.638 -7.262 1.00 95.75 90 ALA A O 1
ATOM 722 N N . ARG A 1 91 ? 11.512 -7.386 -6.567 1.00 95.50 91 ARG A N 1
ATOM 723 C CA . ARG A 1 91 ? 12.593 -8.377 -6.640 1.00 95.50 91 ARG A CA 1
ATOM 724 C C . ARG A 1 91 ? 12.814 -8.895 -8.056 1.00 95.50 91 ARG A C 1
ATOM 726 O O . ARG A 1 91 ? 13.967 -9.129 -8.409 1.00 95.50 91 ARG A O 1
ATOM 733 N N . SER A 1 92 ? 11.747 -9.080 -8.831 1.00 94.25 92 SER A N 1
ATOM 734 C CA . SER A 1 92 ? 11.802 -9.686 -10.166 1.00 94.25 92 SER A CA 1
ATOM 735 C C . SER A 1 92 ? 12.053 -8.688 -11.299 1.00 94.25 92 SER A C 1
ATOM 737 O O . SER A 1 92 ? 12.579 -9.073 -12.341 1.00 94.25 92 SER A O 1
ATOM 739 N N . THR A 1 93 ? 11.706 -7.410 -11.117 1.00 93.31 93 THR A N 1
ATOM 740 C CA . THR A 1 93 ? 11.891 -6.392 -12.158 1.00 93.31 93 THR A CA 1
ATOM 741 C C . THR A 1 93 ? 13.365 -6.085 -12.432 1.00 93.31 93 THR A C 1
ATOM 743 O O . THR A 1 93 ? 14.175 -5.917 -11.516 1.00 93.31 93 THR A O 1
ATOM 746 N N . LEU A 1 94 ? 13.704 -5.951 -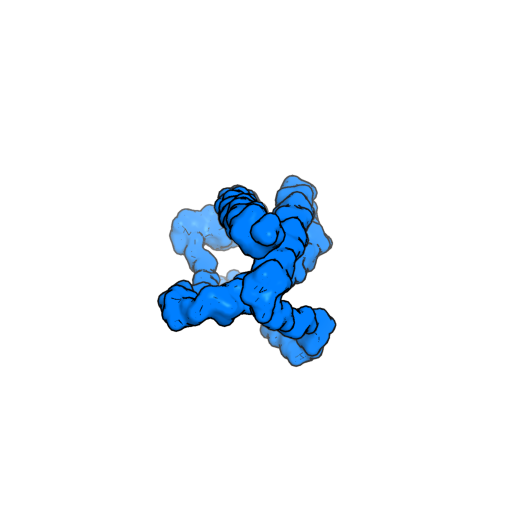13.717 1.00 92.88 94 LEU A N 1
ATOM 747 C CA . LEU A 1 94 ? 15.029 -5.528 -14.184 1.00 92.88 94 LEU A CA 1
ATOM 748 C C . LEU A 1 94 ? 15.118 -4.011 -14.418 1.00 92.88 94 LEU A C 1
ATOM 750 O O . LEU A 1 94 ? 16.196 -3.506 -14.716 1.00 92.88 94 LEU A O 1
ATOM 754 N N . CYS A 1 95 ? 14.009 -3.277 -14.280 1.00 93.19 95 CYS A N 1
ATOM 755 C CA . CYS A 1 95 ? 13.954 -1.830 -14.483 1.00 93.19 95 CYS A CA 1
ATOM 756 C C . CYS A 1 95 ? 14.348 -1.076 -13.192 1.00 93.19 95 CYS A C 1
ATOM 758 O O . CYS A 1 95 ? 13.593 -1.118 -12.214 1.00 93.19 95 CYS A O 1
ATOM 760 N N . PRO A 1 96 ? 15.498 -0.366 -13.145 1.00 92.50 96 PRO A N 1
ATOM 761 C CA . PRO A 1 96 ? 15.999 0.234 -11.902 1.00 92.50 96 PRO A CA 1
ATOM 762 C C . PRO A 1 96 ? 15.117 1.361 -11.343 1.00 92.50 96 PRO A C 1
ATOM 764 O O . PRO A 1 96 ? 14.941 1.466 -10.126 1.00 92.50 96 PRO A O 1
ATOM 767 N N . SER A 1 97 ? 14.542 2.190 -12.220 1.00 91.00 97 SER A N 1
ATOM 768 C CA . SER A 1 97 ? 13.638 3.278 -11.826 1.00 91.00 97 SER A CA 1
ATOM 769 C C . SER A 1 97 ? 12.364 2.720 -11.196 1.00 91.00 97 SER A C 1
ATOM 771 O O . SER A 1 97 ? 12.000 3.105 -10.087 1.00 91.00 97 SER A O 1
ATOM 773 N N . LEU A 1 98 ? 11.751 1.729 -11.846 1.00 94.62 98 LEU A N 1
ATOM 774 C CA . LEU A 1 98 ? 10.578 1.035 -11.327 1.00 94.62 98 LEU A CA 1
ATOM 775 C C . LEU A 1 98 ? 10.876 0.341 -9.993 1.00 94.62 98 LEU A C 1
ATOM 777 O O . LEU A 1 98 ? 10.096 0.462 -9.052 1.00 94.62 98 LEU A O 1
ATOM 781 N N . LYS A 1 99 ? 12.022 -0.342 -9.878 1.00 96.00 99 LYS A N 1
ATOM 782 C CA . LYS A 1 99 ? 12.442 -0.991 -8.629 1.00 96.00 99 LYS A CA 1
ATOM 783 C C . LYS A 1 99 ? 12.497 -0.004 -7.466 1.00 96.00 99 LYS A C 1
ATOM 785 O O . LYS A 1 99 ? 11.996 -0.308 -6.387 1.00 96.00 99 LYS A O 1
ATOM 790 N N . THR A 1 100 ? 13.075 1.174 -7.688 1.00 95.69 100 THR A N 1
ATOM 791 C CA . THR A 1 100 ? 13.179 2.222 -6.663 1.00 95.69 100 THR A CA 1
ATOM 792 C C . THR A 1 100 ? 11.796 2.680 -6.201 1.00 95.69 100 THR A C 1
ATOM 794 O O . THR A 1 100 ? 11.527 2.691 -4.999 1.00 95.69 100 THR A O 1
ATOM 797 N N . SER A 1 101 ? 10.892 2.972 -7.140 1.00 95.88 101 SER A N 1
ATOM 798 C CA . SER A 1 101 ? 9.525 3.395 -6.819 1.00 95.88 101 SER A CA 1
ATOM 799 C C . SER A 1 101 ? 8.729 2.307 -6.092 1.00 95.88 101 SER A C 1
ATOM 801 O O . SER A 1 101 ? 8.036 2.602 -5.121 1.00 95.88 101 SER A O 1
ATOM 803 N N . LEU A 1 102 ? 8.866 1.038 -6.494 1.00 97.31 102 LEU A N 1
ATOM 804 C CA . LEU A 1 102 ? 8.201 -0.088 -5.829 1.00 97.31 102 LEU A CA 1
ATOM 805 C C . LEU A 1 102 ? 8.693 -0.279 -4.389 1.00 97.31 102 LEU A C 1
ATOM 807 O O . LEU A 1 102 ? 7.883 -0.516 -3.495 1.00 97.31 102 LEU A O 1
ATOM 811 N N . LEU A 1 103 ? 10.002 -0.164 -4.144 1.00 97.12 103 LEU A N 1
ATOM 812 C CA . LEU A 1 103 ? 10.561 -0.261 -2.792 1.00 97.12 103 LEU A CA 1
ATOM 813 C C . LEU A 1 103 ? 10.084 0.892 -1.903 1.00 97.12 103 LEU A C 1
ATOM 815 O O . LEU A 1 103 ? 9.708 0.659 -0.757 1.00 97.12 103 LEU A O 1
ATOM 819 N N . HIS A 1 104 ? 10.038 2.112 -2.440 1.00 96.44 104 HIS A N 1
ATOM 820 C CA . HIS A 1 104 ? 9.489 3.260 -1.724 1.00 96.44 104 HIS A CA 1
ATOM 821 C C . HIS A 1 104 ? 8.007 3.059 -1.374 1.00 96.44 104 HIS A C 1
ATOM 823 O O . HIS A 1 104 ? 7.590 3.277 -0.236 1.00 96.44 104 HIS A O 1
ATOM 829 N N . PHE A 1 105 ? 7.224 2.552 -2.328 1.00 97.50 105 PHE A N 1
ATOM 830 C CA . PHE A 1 105 ? 5.820 2.217 -2.117 1.00 97.50 105 PHE A CA 1
ATOM 831 C C . PHE A 1 105 ? 5.625 1.130 -1.052 1.00 97.50 105 PHE A C 1
ATOM 833 O O . PHE A 1 105 ? 4.713 1.237 -0.232 1.00 97.50 105 PHE A O 1
ATOM 840 N N . CYS A 1 106 ? 6.508 0.123 -1.000 1.00 97.56 106 CYS A N 1
ATOM 841 C CA . CYS A 1 106 ? 6.493 -0.893 0.057 1.00 97.56 106 CYS A CA 1
ATOM 842 C C . CYS A 1 106 ? 6.640 -0.272 1.450 1.00 97.56 106 CYS A C 1
ATOM 844 O O . CYS A 1 106 ? 5.859 -0.609 2.334 1.00 97.56 106 CYS A O 1
ATOM 846 N N . THR A 1 107 ? 7.579 0.661 1.636 1.00 97.38 107 THR A N 1
ATOM 847 C CA . THR A 1 107 ? 7.764 1.368 2.916 1.00 97.38 107 THR A CA 1
ATOM 848 C C . THR A 1 107 ? 6.495 2.106 3.340 1.00 97.38 107 THR A C 1
ATOM 850 O O . THR A 1 107 ? 6.101 2.059 4.505 1.00 97.38 107 THR A O 1
ATOM 853 N N . GLY A 1 108 ? 5.820 2.765 2.396 1.00 96.81 108 GLY A N 1
ATOM 854 C CA . GLY A 1 108 ? 4.560 3.444 2.682 1.00 96.81 108 GLY A CA 1
ATOM 855 C C . GLY A 1 108 ? 3.420 2.475 3.031 1.00 96.81 108 GLY A C 1
ATOM 856 O O . GLY A 1 108 ? 2.663 2.740 3.965 1.00 96.81 108 GLY A O 1
ATOM 857 N N . LEU A 1 109 ? 3.329 1.323 2.355 1.00 97.25 109 LEU A N 1
ATOM 858 C CA . LEU A 1 109 ? 2.381 0.255 2.701 1.00 97.25 109 LEU A CA 1
ATOM 859 C C . LEU A 1 109 ? 2.651 -0.347 4.087 1.00 97.25 109 LEU A C 1
ATOM 861 O O . LEU A 1 109 ? 1.700 -0.568 4.832 1.00 97.25 109 LEU A O 1
ATOM 865 N N . ASP A 1 110 ? 3.914 -0.582 4.458 1.00 96.94 110 ASP A N 1
ATOM 866 C CA . ASP A 1 110 ? 4.283 -1.013 5.815 1.00 96.94 110 ASP A CA 1
ATOM 867 C C . ASP A 1 110 ? 3.810 0.004 6.866 1.00 96.94 110 ASP A C 1
ATOM 869 O O . ASP A 1 110 ? 3.193 -0.374 7.864 1.00 96.94 110 ASP A O 1
ATOM 873 N N . GLY A 1 111 ? 4.039 1.300 6.616 1.00 96.69 111 GLY A N 1
ATOM 874 C CA . GLY A 1 111 ? 3.557 2.382 7.477 1.00 96.69 111 GLY A CA 1
ATOM 875 C C . GLY A 1 111 ? 2.034 2.385 7.615 1.00 96.69 111 GLY A C 1
ATOM 876 O O . GLY A 1 111 ? 1.515 2.465 8.726 1.00 96.69 111 GLY A O 1
ATOM 877 N N . LEU A 1 112 ? 1.309 2.211 6.506 1.00 96.81 112 LEU A N 1
ATOM 878 C CA . LEU A 1 112 ? -0.153 2.151 6.508 1.00 96.81 112 LEU A CA 1
ATOM 879 C C . LEU A 1 112 ? -0.679 0.953 7.306 1.00 96.81 112 LEU A C 1
ATOM 881 O O . LEU A 1 112 ? -1.596 1.109 8.110 1.00 96.81 112 LEU A O 1
ATOM 885 N N . LEU A 1 113 ? -0.091 -0.230 7.113 1.00 96.38 113 LEU A N 1
ATOM 886 C CA . LEU A 1 113 ? -0.441 -1.433 7.872 1.00 96.38 113 LEU A CA 1
ATOM 887 C C . LEU A 1 113 ? -0.210 -1.235 9.375 1.00 96.38 113 LEU A C 1
ATOM 889 O O . LEU A 1 113 ? -1.006 -1.720 10.186 1.00 96.38 113 LEU A O 1
ATOM 893 N N . GLY A 1 114 ? 0.858 -0.525 9.745 1.00 95.38 114 GLY A N 1
ATOM 894 C CA . GLY A 1 114 ? 1.134 -0.122 11.121 1.00 95.38 114 GLY A CA 1
ATOM 895 C C . GLY A 1 114 ? 0.049 0.799 11.676 1.00 95.38 114 GLY A C 1
ATOM 896 O O . GLY A 1 114 ? -0.524 0.501 12.723 1.00 95.38 114 GLY A O 1
ATOM 897 N N . SER A 1 115 ? -0.297 1.862 10.946 1.00 95.31 115 SER A N 1
ATOM 898 C CA . SER A 1 115 ? -1.327 2.824 11.356 1.00 95.31 115 SER A CA 1
ATOM 899 C C . SER A 1 115 ? -2.711 2.186 11.489 1.00 95.31 115 SER A C 1
ATOM 901 O O . SER A 1 115 ? -3.391 2.404 12.489 1.00 95.31 115 SER A O 1
ATOM 903 N N . ILE A 1 116 ? -3.109 1.328 10.542 1.00 94.44 116 ILE A N 1
ATOM 904 C CA . ILE A 1 116 ? -4.369 0.575 10.628 1.00 94.44 116 ILE A CA 1
ATOM 905 C C . ILE A 1 116 ? -4.348 -0.360 11.840 1.00 94.44 116 ILE A C 1
ATOM 907 O O . ILE A 1 116 ? -5.334 -0.418 12.571 1.00 94.44 116 ILE A O 1
ATOM 911 N N . SER A 1 117 ? -3.238 -1.060 12.097 1.00 94.31 117 SER A N 1
ATOM 912 C CA . SER A 1 117 ? -3.139 -1.956 13.259 1.00 94.31 117 SER A CA 1
ATOM 913 C C . SER A 1 117 ? -3.258 -1.202 14.582 1.00 94.31 117 SER A C 1
ATOM 915 O O . SER A 1 117 ? -3.951 -1.656 15.497 1.00 94.31 117 SER A O 1
ATOM 917 N N . ALA A 1 118 ? -2.606 -0.043 14.675 1.00 92.50 118 ALA A N 1
ATOM 918 C CA . ALA A 1 118 ? -2.685 0.831 15.838 1.00 92.50 118 ALA A CA 1
ATOM 919 C C . ALA A 1 118 ? -4.120 1.332 16.048 1.00 92.50 118 ALA A C 1
ATOM 921 O O . ALA A 1 118 ? -4.659 1.195 17.140 1.00 92.50 118 ALA A O 1
ATOM 922 N N . LEU A 1 119 ? -4.773 1.806 14.986 1.00 92.69 119 LEU A N 1
ATOM 923 C CA . LEU A 1 119 ? -6.160 2.266 15.020 1.00 92.69 119 LEU A CA 1
ATOM 924 C C . LEU A 1 119 ? -7.122 1.146 15.434 1.00 92.69 119 LEU A C 1
ATOM 926 O O . LEU A 1 119 ? -7.977 1.360 16.288 1.00 92.69 119 LEU A O 1
ATOM 930 N N . MET A 1 120 ? -6.967 -0.061 14.881 1.00 93.00 120 MET A N 1
ATOM 931 C CA . MET A 1 120 ? -7.758 -1.225 15.293 1.00 93.00 120 MET A CA 1
ATOM 932 C C . MET A 1 120 ? -7.577 -1.521 16.784 1.00 93.00 120 MET A C 1
ATOM 934 O O . MET A 1 120 ? -8.564 -1.756 17.472 1.00 93.00 120 MET A O 1
ATOM 938 N N . THR A 1 121 ? -6.346 -1.447 17.293 1.00 91.56 121 THR A N 1
ATOM 939 C CA . THR A 1 121 ? -6.051 -1.665 18.718 1.00 91.56 121 THR A CA 1
ATOM 940 C C . THR A 1 121 ? -6.717 -0.607 19.598 1.00 91.56 121 THR A C 1
ATOM 942 O O . THR A 1 121 ? -7.374 -0.960 20.575 1.00 91.56 121 THR A O 1
ATOM 945 N N . THR A 1 122 ? -6.609 0.674 19.234 1.00 90.56 122 THR A N 1
ATOM 946 C CA . THR A 1 122 ? -7.231 1.789 19.968 1.00 90.56 122 THR A CA 1
ATOM 947 C C . THR A 1 122 ? -8.755 1.678 20.001 1.00 90.56 122 THR A C 1
ATOM 949 O O . THR A 1 122 ? -9.366 1.927 21.034 1.00 90.56 122 THR A O 1
ATOM 952 N N . LEU A 1 123 ? -9.376 1.241 18.902 1.00 89.62 123 LEU A N 1
ATOM 953 C CA . LEU A 1 123 ? -10.825 1.023 18.823 1.00 89.62 123 LEU A CA 1
ATOM 954 C C . LEU A 1 123 ? -11.293 -0.291 19.479 1.00 89.62 123 LEU A C 1
ATOM 956 O O . LEU A 1 123 ? -12.487 -0.586 19.466 1.00 89.62 123 LEU A O 1
ATOM 960 N N . GLY A 1 124 ? -10.381 -1.102 20.028 1.00 91.25 124 GLY A N 1
ATOM 961 C CA . GLY A 1 124 ? -10.704 -2.399 20.631 1.00 91.25 124 GLY A CA 1
ATOM 962 C C . GLY A 1 124 ? -11.063 -3.494 19.618 1.00 91.25 124 GLY A C 1
ATOM 963 O O . GLY A 1 124 ? -11.666 -4.504 19.982 1.00 91.25 124 GLY A O 1
ATOM 964 N N . TYR A 1 125 ? -10.709 -3.319 18.344 1.00 92.50 125 TYR A N 1
ATOM 965 C CA . TYR A 1 125 ? -10.933 -4.302 17.289 1.00 92.50 125 TYR A CA 1
ATOM 966 C C . TYR A 1 125 ? -9.836 -5.365 17.261 1.00 92.50 125 TYR A C 1
ATOM 968 O O . TYR A 1 125 ? -8.643 -5.086 17.371 1.00 92.50 125 TYR A O 1
ATOM 976 N N . THR A 1 126 ? -10.242 -6.612 17.033 1.00 87.62 126 THR A N 1
ATOM 977 C CA . THR A 1 126 ? -9.311 -7.733 16.891 1.00 87.62 126 THR A CA 1
ATOM 978 C C . THR A 1 126 ? -8.544 -7.636 15.577 1.00 87.62 126 THR A C 1
ATOM 980 O O . THR A 1 126 ? -9.153 -7.571 14.505 1.00 87.62 126 THR A O 1
ATOM 983 N N . LEU A 1 127 ? -7.215 -7.693 15.647 1.00 84.50 127 LEU A N 1
ATOM 984 C CA . LEU A 1 127 ? -6.366 -7.775 14.461 1.00 84.50 127 LEU A CA 1
ATOM 985 C C . LEU A 1 127 ? -6.645 -9.076 13.692 1.00 84.50 127 LEU A C 1
ATOM 987 O O . LEU A 1 127 ? -6.746 -10.142 14.308 1.00 84.50 127 LEU A O 1
ATOM 991 N N . PRO A 1 128 ? -6.755 -9.024 12.354 1.00 81.06 128 PRO A N 1
ATOM 992 C CA . PRO A 1 128 ? -6.894 -10.233 11.563 1.00 81.06 128 PRO A CA 1
ATOM 993 C C . PRO A 1 128 ? -5.628 -11.093 11.700 1.00 81.06 128 PRO A C 1
ATOM 995 O O . PRO A 1 128 ? -4.524 -10.552 11.817 1.00 81.06 128 PRO A O 1
ATOM 998 N N . PRO A 1 129 ? -5.756 -12.431 11.663 1.00 73.12 129 PRO A N 1
ATOM 999 C CA . PRO A 1 129 ? -4.602 -13.314 11.718 1.00 73.12 129 PRO A CA 1
ATOM 1000 C C . PRO A 1 129 ? -3.637 -12.977 10.580 1.00 73.12 129 PRO A C 1
ATOM 1002 O O . PRO A 1 129 ? -4.041 -12.830 9.420 1.00 73.12 129 PRO A O 1
ATOM 1005 N N . SER A 1 130 ? -2.352 -12.851 10.920 1.00 61.56 130 SER A N 1
ATOM 1006 C CA . SER A 1 130 ? -1.305 -12.601 9.935 1.00 61.56 130 SER A CA 1
ATOM 1007 C C . SER A 1 130 ? -1.356 -13.695 8.873 1.00 61.56 130 SER A C 1
ATOM 1009 O O . SER A 1 130 ? -1.240 -14.883 9.178 1.00 61.56 130 SER A O 1
ATOM 1011 N N . SER A 1 131 ? -1.525 -13.305 7.609 1.00 56.22 131 SER A N 1
ATOM 1012 C CA . SER A 1 131 ? -1.609 -14.236 6.474 1.00 56.22 131 SER A CA 1
ATOM 1013 C C . SER A 1 131 ? -0.247 -14.856 6.112 1.00 56.22 131 SER A C 1
ATOM 1015 O O . SER A 1 131 ? -0.052 -15.323 4.994 1.00 56.22 131 SER A O 1
ATOM 1017 N N . ALA A 1 132 ? 0.694 -14.915 7.061 1.00 47.66 132 ALA A N 1
ATOM 1018 C CA . ALA A 1 132 ? 2.014 -15.524 6.914 1.00 47.66 132 ALA A CA 1
ATOM 1019 C C . ALA A 1 132 ? 1.978 -17.053 6.698 1.00 47.66 132 ALA A C 1
ATOM 1021 O O . ALA A 1 132 ? 3.030 -17.664 6.537 1.00 47.66 132 ALA A O 1
ATOM 1022 N N . ASN A 1 133 ? 0.791 -17.675 6.663 1.00 39.22 133 ASN A N 1
ATOM 1023 C CA . ASN A 1 133 ? 0.636 -19.125 6.544 1.00 39.22 133 ASN A CA 1
ATOM 1024 C C . ASN A 1 133 ? -0.302 -19.585 5.412 1.00 39.22 133 ASN A C 1
ATOM 1026 O O . ASN A 1 133 ? -1.002 -20.582 5.547 1.00 39.22 133 ASN A O 1
ATOM 1030 N N . MET A 1 134 ? -0.296 -18.889 4.271 1.00 41.69 134 MET A N 1
ATOM 1031 C CA . MET A 1 134 ? -0.772 -19.460 3.002 1.00 41.69 134 MET A CA 1
ATOM 1032 C C . MET A 1 134 ? 0.370 -19.562 1.985 1.00 41.69 134 MET A C 1
ATOM 1034 O O . MET A 1 134 ? 0.337 -18.983 0.904 1.00 41.69 134 MET A O 1
ATOM 1038 N N . ARG A 1 135 ? 1.392 -20.363 2.314 1.00 47.16 135 ARG A N 1
ATOM 1039 C CA . ARG A 1 135 ? 1.964 -21.244 1.285 1.00 47.16 135 ARG A CA 1
ATOM 1040 C C . ARG A 1 135 ? 0.937 -22.345 1.046 1.00 47.16 135 ARG A C 1
ATOM 1042 O O . ARG A 1 135 ? 0.381 -22.855 2.009 1.00 47.16 135 ARG A O 1
ATOM 1049 N N . THR A 1 136 ? 0.750 -22.729 -0.212 1.00 43.88 136 THR A N 1
ATOM 1050 C CA . THR A 1 136 ? -0.246 -23.698 -0.712 1.00 43.88 136 THR A CA 1
ATOM 1051 C C . THR A 1 136 ? -1.619 -23.101 -1.035 1.00 43.88 136 THR A C 1
ATOM 1053 O O . THR A 1 136 ? -2.652 -23.483 -0.515 1.00 43.88 136 THR A O 1
ATOM 1056 N N . ASN A 1 137 ? -1.640 -22.178 -1.990 1.00 36.16 137 ASN A N 1
ATOM 1057 C CA . ASN A 1 137 ? -2.431 -22.454 -3.181 1.00 36.16 137 ASN A CA 1
ATOM 1058 C C . ASN A 1 137 ? -1.681 -21.886 -4.379 1.00 36.16 137 ASN A C 1
ATOM 1060 O O . ASN A 1 137 ? -1.276 -20.727 -4.399 1.00 36.16 137 ASN A O 1
ATOM 1064 N N . THR A 1 138 ? -1.416 -22.778 -5.321 1.00 40.84 138 THR A N 1
ATOM 1065 C CA . THR A 1 138 ? -0.873 -22.526 -6.648 1.00 40.84 138 THR A CA 1
ATOM 1066 C C . THR A 1 138 ? -1.427 -21.228 -7.231 1.00 40.84 138 THR A C 1
ATOM 1068 O O . THR A 1 138 ? -2.605 -21.159 -7.581 1.00 40.84 138 THR A O 1
ATOM 1071 N N . LEU A 1 139 ? -0.567 -20.216 -7.381 1.00 36.88 139 LEU A N 1
ATOM 1072 C CA . LEU A 1 139 ? -0.731 -19.262 -8.473 1.00 36.88 139 LEU A CA 1
ATOM 1073 C C . LEU A 1 139 ? -0.880 -20.113 -9.742 1.00 36.88 139 LEU A C 1
ATOM 1075 O O . LEU A 1 139 ? -0.012 -20.967 -9.965 1.00 36.88 139 LEU A O 1
ATOM 1079 N N . PRO A 1 140 ? -1.947 -19.970 -10.548 1.00 38.38 140 PRO A N 1
ATOM 1080 C CA . PRO A 1 140 ? -1.898 -20.542 -11.876 1.00 38.38 140 PRO A CA 1
ATOM 1081 C C . PRO A 1 140 ? -0.683 -19.902 -12.537 1.00 38.38 140 PRO A C 1
ATOM 1083 O O . PRO A 1 140 ? -0.558 -18.675 -12.572 1.00 38.38 140 PRO A O 1
ATOM 1086 N N . ALA A 1 141 ? 0.257 -20.747 -12.959 1.00 38.72 141 ALA A N 1
ATOM 1087 C CA . ALA A 1 141 ? 1.344 -20.331 -13.817 1.00 38.72 141 ALA A CA 1
ATOM 1088 C C . ALA A 1 141 ? 0.736 -19.436 -14.899 1.00 38.72 141 ALA A C 1
ATOM 1090 O O . ALA A 1 141 ? -0.242 -19.827 -15.541 1.00 38.72 141 ALA A O 1
ATOM 1091 N N . LEU A 1 142 ? 1.264 -18.219 -15.039 1.00 39.25 142 LEU A N 1
ATOM 1092 C CA . LEU A 1 142 ? 0.990 -17.374 -16.190 1.00 39.25 142 LEU A CA 1
ATOM 1093 C C . LEU A 1 142 ? 1.395 -18.193 -17.418 1.00 39.25 142 LEU A C 1
ATOM 1095 O O . LEU A 1 142 ? 2.571 -18.288 -17.759 1.00 39.25 142 LEU A O 1
ATOM 1099 N N . SER A 1 143 ? 0.419 -18.881 -18.005 1.00 35.59 143 SER A N 1
ATOM 1100 C CA . SER A 1 143 ? 0.591 -19.598 -19.254 1.00 35.59 143 SER A CA 1
ATOM 1101 C C . SER A 1 143 ? 0.877 -18.550 -20.330 1.00 35.59 143 SER A C 1
ATOM 1103 O O . SER A 1 143 ? 0.132 -17.566 -20.416 1.00 35.59 143 SER A O 1
ATOM 1105 N N . PRO A 1 144 ? 1.928 -18.714 -21.148 1.00 40.31 144 PRO A N 1
ATOM 1106 C CA . PRO A 1 144 ? 2.198 -17.826 -22.266 1.00 40.31 144 PRO A CA 1
ATOM 1107 C C . PRO A 1 144 ? 1.227 -18.176 -23.402 1.00 40.31 144 PRO A C 1
ATOM 1109 O O . PRO A 1 144 ? 1.596 -18.813 -24.380 1.00 40.31 144 PRO A O 1
ATOM 1112 N N . ALA A 1 145 ? -0.042 -17.801 -23.249 1.00 38.66 145 ALA A N 1
ATOM 1113 C CA . ALA A 1 145 ? -1.094 -18.035 -24.240 1.00 38.66 145 ALA A CA 1
ATOM 1114 C C . ALA A 1 145 ? -1.484 -16.756 -25.003 1.00 38.66 145 ALA A C 1
ATOM 1116 O O . ALA A 1 145 ? -2.625 -16.616 -25.427 1.00 38.66 145 ALA A O 1
ATOM 1117 N N . TRP A 1 146 ? -0.544 -15.821 -25.175 1.00 37.78 146 TRP A N 1
ATOM 1118 C CA . TRP A 1 146 ? -0.763 -14.568 -25.917 1.00 37.78 146 TRP A CA 1
ATOM 1119 C C . TRP A 1 146 ? 0.189 -14.404 -27.112 1.00 37.78 146 TRP A C 1
ATOM 1121 O O . TRP A 1 146 ? 0.436 -13.292 -27.560 1.00 37.78 146 TRP A O 1
ATOM 1131 N N . CYS A 1 147 ? 0.709 -15.515 -27.642 1.00 36.59 147 CYS A N 1
ATOM 1132 C CA . CYS A 1 147 ? 1.367 -15.546 -28.946 1.00 36.59 147 CYS A CA 1
ATOM 1133 C C . CYS A 1 147 ? 0.548 -16.427 -29.895 1.00 36.59 147 CYS A C 1
ATOM 1135 O O . CYS A 1 147 ? 0.788 -17.630 -30.001 1.00 36.59 147 CYS A O 1
ATOM 1137 N N . THR A 1 148 ? -0.437 -15.844 -30.568 1.00 42.03 148 THR A N 1
ATOM 1138 C CA . THR A 1 148 ? -0.902 -16.285 -31.891 1.00 42.03 148 THR A CA 1
ATOM 1139 C C . THR A 1 148 ? -1.332 -15.053 -32.663 1.00 42.03 148 THR A C 1
ATOM 1141 O O . THR A 1 148 ? -2.049 -14.226 -32.060 1.00 42.03 148 THR A O 1
#

Secondary structure (DSSP, 8-state):
--HHHHHHHHHHHHHHHHHHHHHHHHHHHHHHHHHHHHHHHHH-TTTTSTT--PPP---HHHHHTS-HHHHHHHHHHHHHHHHHHHHHHHHH---HHHHHHHHHHHHHHHHHHHHHHHHHHHTTPPPPPPSTT---S-----------

InterPro domains:
  IPR000488 Death domain [PS50017] (23-102)
  IPR009079 Four-helical cytokine-like, core [G3DSA:1.20.1250.10] (2-144)
  IPR009079 Four-helical cytokine-like, core [SSF47266] (14-140)
  IPR010681 Plethodontid receptivity factor PRF/cardiotrophin-like [PTHR21353] (2-135)

Radius of gyration: 19.17 Å; chains: 1; bounding box: 38×39×71 Å

pLDDT: mean 82.17, std 18.69, range [35.59, 97.56]